Protein AF-A0A5K1AM24-F1 (afdb_monomer)

pLDDT: mean 93.06, std 6.89, range [49.97, 98.0]

Solvent-accessible surface area (backbone atoms only — not comparable to full-atom values): 4753 Å² total; per-residue (Å²): 139,82,46,63,52,76,50,76,58,91,92,48,76,51,79,48,76,61,85,87,79,93,71,86,48,52,87,95,41,72,90,47,87,86,87,84,73,82,51,74,65,56,47,90,80,39,84,85,36,66,84,78,76,66,50,70,72,29,55,52,49,26,54,52,51,64,73,72,110

Radius of gyration: 15.02 Å; Cα contacts (8 Å, |Δi|>4): 48; chains: 1; bounding box: 33×26×34 Å

Mean predicted aligned error: 3.78 Å

Sequence (69 aa):
NDGTAEVQLGQTHVMAFVTAQLVQPYRDRPNEGTLSVFTEFSPMADPSFEPGRPGEASVELARVIDRGL

Nearest PDB structures (foldseek):
  8iqf-assembly1_A  TM=2.361E-01  e=4.703E+00  Homo sapiens

InterPro domains:
  IPR001247 Exoribonuclease, phosphorolytic domain 1 [PF01138] (2-68)
  IPR020568 Ribosomal protein uS5 domain 2-type superfamily [SSF54211] (2-68)
  IPR027408 PNPase/RNase PH 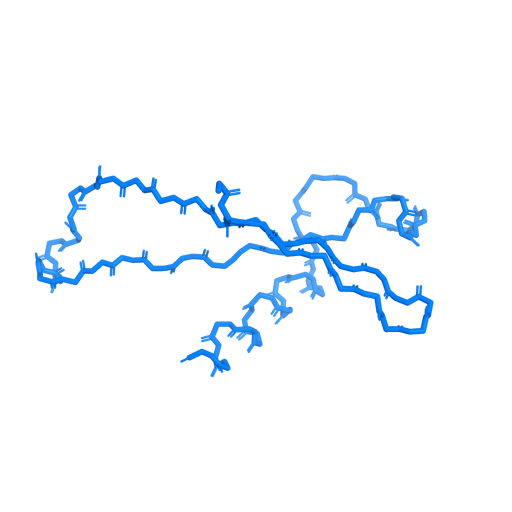domain superfamily [G3DSA:3.30.230.70] (1-69)
  IPR050590 Exosome complex component Rrp42 subfamily [PTHR11097] (2-69)

Structure (mmCIF, N/CA/C/O backbone):
data_AF-A0A5K1AM24-F1
#
_entry.id   AF-A0A5K1AM24-F1
#
loop_
_atom_site.group_PDB
_atom_site.id
_atom_site.type_symbol
_atom_site.label_atom_id
_atom_site.label_alt_id
_atom_site.label_comp_id
_atom_site.label_asym_id
_atom_site.label_entity_id
_atom_site.label_seq_id
_atom_site.pdbx_PDB_ins_code
_atom_site.Cartn_x
_atom_site.Cartn_y
_atom_site.Cartn_z
_atom_site.occupancy
_atom_site.B_iso_or_equiv
_atom_site.auth_seq_id
_atom_site.auth_comp_id
_atom_site.auth_asym_id
_atom_site.auth_atom_id
_atom_site.pdbx_PDB_model_num
ATOM 1 N N . ASN A 1 1 ? 8.460 -13.2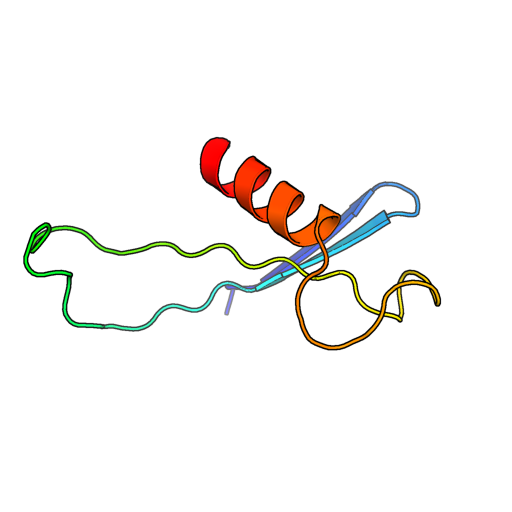21 13.118 1.00 49.97 1 ASN A N 1
ATOM 2 C CA . ASN A 1 1 ? 8.640 -11.761 12.930 1.00 49.97 1 ASN A CA 1
ATOM 3 C C . ASN A 1 1 ? 8.175 -11.476 11.504 1.00 49.97 1 ASN A C 1
ATOM 5 O O . ASN A 1 1 ? 9.003 -11.345 10.616 1.00 49.97 1 ASN A O 1
ATOM 9 N N . ASP A 1 2 ? 6.859 -11.549 11.260 1.00 66.94 2 ASP A N 1
ATOM 10 C CA . ASP A 1 2 ? 6.316 -12.097 9.993 1.00 66.94 2 ASP A CA 1
ATOM 11 C C . ASP A 1 2 ? 5.444 -11.100 9.208 1.00 66.94 2 ASP A C 1
ATOM 13 O O . ASP A 1 2 ? 4.496 -11.480 8.531 1.00 66.94 2 ASP A O 1
ATOM 17 N N . GLY A 1 3 ? 5.739 -9.803 9.315 1.00 88.50 3 GLY A N 1
ATOM 18 C CA . GLY A 1 3 ? 5.010 -8.746 8.606 1.00 88.50 3 GLY A CA 1
ATOM 19 C C . GLY A 1 3 ? 5.492 -8.501 7.177 1.00 88.50 3 GLY A C 1
ATOM 20 O O . GLY A 1 3 ? 5.187 -7.454 6.627 1.00 88.50 3 GLY A O 1
ATOM 21 N N . THR A 1 4 ? 6.295 -9.383 6.586 1.00 95.1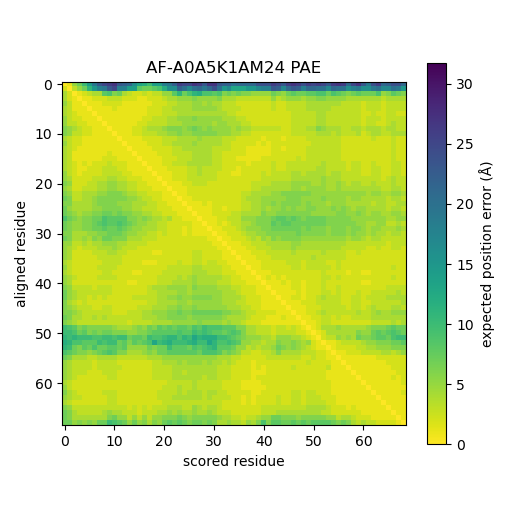9 4 THR A N 1
ATOM 22 C CA . THR A 1 4 ? 6.906 -9.153 5.269 1.00 95.19 4 THR A CA 1
ATOM 23 C C . THR A 1 4 ? 6.666 -10.327 4.341 1.00 95.19 4 THR A C 1
ATOM 25 O O . THR A 1 4 ? 6.770 -11.475 4.769 1.00 95.19 4 THR A O 1
ATOM 28 N N . ALA A 1 5 ? 6.402 -10.047 3.070 1.00 95.12 5 ALA A N 1
ATOM 29 C CA . ALA A 1 5 ? 6.277 -11.057 2.030 1.00 95.12 5 ALA A CA 1
ATOM 30 C C . ALA A 1 5 ? 7.016 -10.612 0.768 1.00 95.12 5 ALA A C 1
ATOM 32 O O . ALA A 1 5 ? 6.985 -9.442 0.395 1.00 95.12 5 ALA A O 1
ATOM 33 N N . GLU A 1 6 ? 7.660 -11.563 0.106 1.00 96.31 6 GLU A N 1
ATOM 34 C CA . GLU A 1 6 ? 8.400 -11.363 -1.135 1.00 96.31 6 GLU A CA 1
ATOM 35 C C . GLU A 1 6 ? 7.875 -12.372 -2.156 1.00 96.31 6 GLU A C 1
ATOM 37 O O . GLU A 1 6 ? 7.750 -13.563 -1.855 1.00 96.31 6 GLU A O 1
ATOM 42 N N . VAL A 1 7 ? 7.482 -11.893 -3.335 1.00 97.19 7 VAL A N 1
ATOM 43 C CA . VAL A 1 7 ? 6.863 -12.720 -4.375 1.00 97.19 7 VAL A CA 1
ATOM 44 C C . VAL A 1 7 ? 7.537 -12.449 -5.709 1.00 97.19 7 VAL A C 1
ATOM 46 O O . VAL A 1 7 ? 7.541 -11.321 -6.202 1.00 97.19 7 VAL A O 1
ATOM 49 N N . GLN A 1 8 ? 8.043 -13.517 -6.324 1.00 98.00 8 GLN A N 1
ATOM 50 C CA . GLN A 1 8 ? 8.580 -13.510 -7.678 1.00 98.00 8 GLN A CA 1
ATOM 51 C C . GLN A 1 8 ? 7.616 -14.237 -8.619 1.00 98.00 8 GLN A C 1
ATOM 53 O O . GLN A 1 8 ? 7.348 -15.427 -8.448 1.00 98.00 8 GLN A O 1
ATOM 58 N N . LEU A 1 9 ? 7.145 -13.543 -9.655 1.00 97.75 9 LEU A N 1
ATOM 59 C CA . LEU A 1 9 ? 6.378 -14.133 -10.749 1.00 97.75 9 LEU A CA 1
ATOM 60 C C . LEU A 1 9 ? 7.087 -13.847 -12.072 1.00 97.75 9 LEU A C 1
ATOM 62 O O . LEU A 1 9 ? 7.025 -12.745 -12.615 1.00 97.75 9 LEU A O 1
ATOM 66 N N . GLY A 1 10 ? 7.789 -14.849 -12.599 1.00 97.62 10 GLY A N 1
ATOM 67 C CA . GLY A 1 10 ? 8.601 -14.671 -13.800 1.00 97.62 10 GLY A CA 1
ATOM 68 C C . GLY A 1 10 ? 9.703 -13.637 -13.566 1.00 97.62 10 GLY A C 1
ATOM 69 O O . GLY A 1 10 ? 10.582 -13.856 -12.739 1.00 97.62 10 GLY A O 1
ATOM 70 N N . GLN A 1 11 ? 9.677 -12.527 -14.306 1.00 96.31 11 GLN A N 1
ATOM 71 C CA . GLN A 1 11 ? 10.634 -11.416 -14.165 1.00 96.31 11 GLN A CA 1
ATOM 72 C C . GLN A 1 11 ? 10.110 -10.275 -13.279 1.00 96.31 11 GLN A C 1
ATOM 74 O O . GLN A 1 11 ? 10.801 -9.281 -13.090 1.00 96.31 11 GLN A O 1
ATOM 79 N N . THR A 1 12 ? 8.903 -10.407 -12.729 1.00 96.75 12 THR A N 1
ATOM 80 C CA . THR A 1 12 ? 8.313 -9.405 -11.843 1.00 96.75 12 THR A CA 1
ATOM 81 C C . THR A 1 12 ? 8.569 -9.780 -10.395 1.00 96.75 12 THR A C 1
ATOM 83 O O . THR A 1 12 ? 8.252 -10.894 -9.973 1.00 96.75 12 THR A O 1
ATOM 86 N N . HIS A 1 13 ? 9.111 -8.827 -9.643 1.00 97.38 13 HIS A N 1
ATOM 87 C CA . HIS A 1 13 ? 9.435 -8.984 -8.238 1.00 97.38 13 HIS A CA 1
ATOM 88 C C . HIS A 1 13 ? 8.689 -7.951 -7.392 1.00 97.38 13 HIS A C 1
ATOM 90 O O . HIS A 1 13 ? 8.710 -6.765 -7.724 1.00 97.38 13 HIS A O 1
ATOM 96 N N . VAL A 1 14 ? 8.030 -8.387 -6.317 1.00 97.00 14 VAL A N 1
ATOM 97 C CA . VAL A 1 14 ? 7.284 -7.511 -5.403 1.00 97.00 14 VAL A CA 1
ATOM 98 C C . VAL A 1 14 ? 7.653 -7.825 -3.961 1.00 97.00 14 VAL A C 1
ATOM 100 O O . VAL A 1 14 ? 7.669 -8.987 -3.556 1.00 97.00 14 VAL A O 1
ATOM 103 N N . MET A 1 15 ? 7.876 -6.771 -3.179 1.00 96.19 15 MET A N 1
ATOM 104 C CA . MET A 1 15 ? 8.088 -6.848 -1.740 1.00 96.19 15 MET A CA 1
ATOM 105 C C . MET A 1 15 ? 6.964 -6.102 -1.019 1.00 96.19 15 MET A C 1
ATOM 107 O O . MET A 1 15 ? 6.643 -4.967 -1.365 1.00 96.19 15 MET A O 1
ATOM 111 N N . ALA A 1 16 ? 6.364 -6.743 -0.022 1.00 95.62 16 ALA A N 1
ATOM 112 C CA . ALA A 1 16 ? 5.293 -6.192 0.792 1.00 95.62 16 ALA A CA 1
ATOM 113 C C . ALA A 1 16 ? 5.695 -6.197 2.266 1.00 95.62 16 ALA A C 1
ATOM 115 O O . ALA A 1 16 ? 6.284 -7.159 2.763 1.00 95.62 16 ALA A O 1
ATOM 116 N N . PHE A 1 17 ? 5.328 -5.129 2.967 1.00 95.50 17 PHE A N 1
ATOM 117 C CA . PHE A 1 17 ? 5.554 -4.965 4.395 1.00 95.50 17 PHE A CA 1
ATOM 118 C C . PHE A 1 17 ? 4.261 -4.502 5.055 1.00 95.50 17 PHE A C 1
ATOM 120 O O . PHE A 1 17 ? 3.583 -3.602 4.563 1.00 95.50 17 PHE A O 1
ATOM 127 N N . VAL A 1 18 ? 3.945 -5.093 6.197 1.00 95.56 18 VAL A N 1
ATOM 128 C CA . VAL A 1 18 ? 2.795 -4.775 7.027 1.00 95.56 18 VAL A CA 1
ATOM 129 C C . VAL A 1 18 ? 3.316 -4.236 8.344 1.00 95.56 18 VAL A C 1
ATOM 131 O O . VAL A 1 18 ? 4.107 -4.873 9.042 1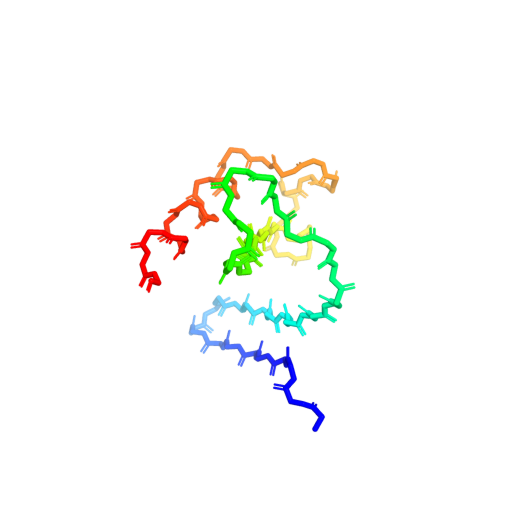.00 95.56 18 VAL A O 1
ATOM 134 N N . THR A 1 19 ? 2.847 -3.045 8.689 1.00 94.19 19 THR A N 1
ATOM 135 C CA . THR A 1 19 ? 3.080 -2.431 9.992 1.00 94.19 19 THR A CA 1
ATOM 136 C C . THR A 1 19 ? 1.736 -2.133 10.638 1.00 94.19 19 THR A C 1
ATOM 138 O O . THR A 1 19 ? 0.735 -1.937 9.950 1.00 94.19 19 THR A O 1
ATOM 141 N N . ALA A 1 20 ? 1.699 -2.139 11.966 1.00 94.00 20 ALA A N 1
ATOM 142 C CA . ALA A 1 20 ? 0.492 -1.860 12.729 1.00 94.00 20 ALA A CA 1
ATOM 143 C C . ALA A 1 20 ? 0.827 -0.941 13.901 1.00 94.00 20 ALA A C 1
ATOM 145 O O . ALA A 1 20 ? 1.892 -1.052 14.512 1.00 94.00 20 ALA A O 1
ATOM 146 N N . GLN A 1 21 ? -0.090 -0.030 14.210 1.00 94.88 21 GLN A N 1
ATOM 147 C CA . GLN A 1 21 ? 0.027 0.905 15.322 1.00 94.88 21 GLN A CA 1
ATOM 148 C C . GLN A 1 21 ? -1.324 1.026 16.022 1.00 94.88 21 GLN A C 1
ATOM 150 O O . GLN A 1 21 ? -2.369 0.997 15.374 1.00 94.88 21 GLN A O 1
ATOM 155 N N . LEU A 1 22 ? -1.303 1.179 17.347 1.00 95.44 22 LEU A N 1
ATOM 156 C CA . LEU A 1 22 ? -2.505 1.511 18.103 1.00 95.44 22 LEU A CA 1
ATOM 157 C C . LEU A 1 22 ? -2.748 3.017 17.995 1.00 95.44 22 LEU A C 1
ATOM 159 O O . LEU A 1 22 ? -1.940 3.816 18.467 1.00 95.44 22 LEU A O 1
ATOM 163 N N . VAL A 1 23 ? -3.867 3.392 17.385 1.00 95.19 23 VAL A N 1
ATOM 164 C CA . VAL A 1 23 ? -4.260 4.787 17.162 1.00 95.19 23 VAL A CA 1
ATOM 165 C C . VAL A 1 23 ? -5.701 5.010 17.607 1.00 95.19 23 VAL A C 1
ATOM 167 O O . VAL A 1 23 ? -6.477 4.061 17.728 1.00 95.19 23 VAL A O 1
ATOM 170 N N . GLN A 1 24 ? -6.067 6.267 17.867 1.00 96.31 24 GLN A N 1
ATOM 171 C CA . GLN A 1 24 ? -7.459 6.610 18.144 1.00 96.31 24 GLN A CA 1
ATOM 172 C C . GLN A 1 24 ? -8.293 6.425 16.864 1.00 96.31 24 GLN A C 1
ATOM 174 O O . GLN A 1 24 ? -7.915 6.985 15.832 1.00 96.31 24 GLN A O 1
ATOM 179 N N . PRO A 1 25 ? -9.410 5.675 16.909 1.00 96.00 25 PRO A N 1
ATOM 180 C CA . PRO A 1 25 ? -10.270 5.499 15.747 1.00 96.00 25 PRO A CA 1
ATOM 181 C C . PRO A 1 25 ? -10.942 6.818 15.355 1.00 96.00 25 PRO A C 1
ATOM 183 O O . PRO A 1 25 ? -11.073 7.746 16.165 1.00 96.00 25 PRO A O 1
ATOM 186 N N . TYR A 1 26 ? -11.397 6.900 14.106 1.00 95.69 26 TYR A N 1
ATOM 187 C CA . TYR A 1 26 ? -12.150 8.058 13.641 1.00 95.69 26 TYR A CA 1
ATOM 188 C C . TYR A 1 26 ? -13.459 8.217 14.425 1.00 95.69 26 TYR A C 1
ATOM 190 O O . TYR A 1 26 ? -14.100 7.243 14.820 1.00 95.69 26 TYR A O 1
ATOM 198 N N . ARG A 1 27 ? -13.867 9.470 14.666 1.00 96.25 27 ARG A N 1
ATOM 199 C CA . ARG A 1 27 ? -15.033 9.785 15.514 1.00 96.25 27 ARG A CA 1
ATOM 200 C C . ARG A 1 27 ? -16.344 9.232 14.963 1.00 96.25 27 ARG A C 1
ATOM 202 O O . ARG A 1 27 ? -17.230 8.899 15.740 1.00 96.25 27 ARG A O 1
ATOM 209 N N . ASP A 1 28 ? -16.468 9.169 13.646 1.00 97.38 28 ASP A N 1
ATOM 210 C CA . ASP A 1 28 ? -17.611 8.607 12.932 1.00 97.38 28 ASP A CA 1
ATOM 211 C C . ASP A 1 28 ? -17.609 7.070 12.925 1.00 97.38 28 ASP A C 1
ATOM 213 O O . ASP A 1 28 ? -18.663 6.471 12.723 1.00 97.38 28 ASP A O 1
ATOM 217 N N . ARG A 1 29 ? -16.464 6.428 13.211 1.00 96.19 29 ARG A N 1
ATOM 218 C CA . ARG A 1 29 ? -16.300 4.966 13.262 1.00 96.19 29 ARG A CA 1
ATOM 219 C C . ARG A 1 29 ? -15.518 4.498 14.502 1.00 96.19 29 ARG A C 1
ATOM 221 O O . ARG A 1 29 ? -14.436 3.926 14.381 1.00 96.19 29 ARG A O 1
ATOM 228 N N . PRO A 1 30 ? -16.050 4.700 15.719 1.00 96.00 30 PRO A N 1
ATOM 229 C CA . PRO A 1 30 ? -15.297 4.514 16.964 1.00 96.00 30 PRO A CA 1
ATOM 230 C C . PRO A 1 30 ? -14.942 3.055 17.297 1.00 96.00 30 PRO A C 1
ATOM 232 O O . PRO A 1 30 ? -14.114 2.826 18.174 1.00 96.00 30 PRO A O 1
ATOM 235 N N . ASN A 1 31 ? -15.560 2.079 16.626 1.00 96.75 31 ASN A N 1
ATOM 236 C CA . ASN A 1 31 ? -15.349 0.646 16.861 1.00 96.75 31 ASN A CA 1
ATOM 237 C C . ASN A 1 31 ? -14.616 -0.048 15.697 1.00 96.75 31 ASN A C 1
ATOM 239 O O . ASN A 1 31 ? -14.578 -1.275 15.653 1.00 96.75 31 ASN A O 1
ATOM 243 N N . GLU A 1 32 ? -14.065 0.714 14.747 1.00 95.94 32 GLU A N 1
ATOM 244 C CA . GLU A 1 32 ? -13.369 0.187 13.569 1.00 95.94 32 GLU A CA 1
ATOM 245 C C . GLU A 1 32 ? -11.902 0.633 13.545 1.00 95.94 32 GLU A C 1
ATOM 247 O O . GLU A 1 32 ? -11.557 1.745 13.947 1.00 95.94 32 GLU A O 1
ATOM 252 N N . GLY A 1 33 ? -11.034 -0.252 13.051 1.00 94.25 33 GLY A N 1
ATOM 253 C CA . GLY A 1 33 ? -9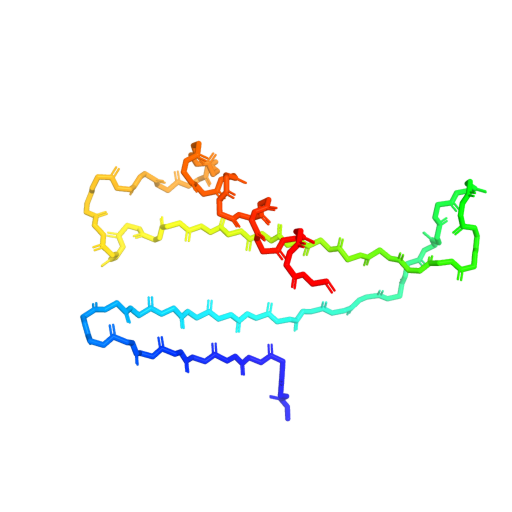.668 0.099 12.673 1.00 94.25 33 GLY A CA 1
ATOM 254 C C . GLY A 1 33 ? -9.615 0.727 11.279 1.00 94.25 33 GLY A C 1
ATOM 255 O O . GLY A 1 33 ? -10.614 0.810 10.569 1.00 94.25 33 GLY A O 1
ATOM 256 N N . THR A 1 34 ? -8.427 1.153 10.864 1.00 93.88 34 THR A N 1
ATOM 257 C CA . THR A 1 34 ? -8.179 1.621 9.495 1.00 93.88 34 THR A CA 1
ATOM 258 C C . THR A 1 34 ? -7.088 0.771 8.869 1.00 93.88 34 THR A C 1
ATOM 260 O O . THR A 1 34 ? -6.084 0.475 9.516 1.00 93.88 34 THR A O 1
ATOM 263 N N . LEU A 1 35 ? -7.295 0.394 7.612 1.00 93.56 35 LEU A N 1
ATOM 264 C CA . LEU A 1 35 ? -6.290 -0.215 6.757 1.00 93.56 35 LEU A CA 1
ATOM 265 C C . LEU A 1 35 ? -5.933 0.794 5.669 1.00 93.56 35 LEU A C 1
ATOM 267 O O . LEU A 1 35 ? -6.821 1.398 5.074 1.00 93.56 35 LEU A O 1
ATOM 271 N N . SER A 1 36 ? -4.640 0.963 5.423 1.00 92.81 36 SER A N 1
ATOM 272 C CA . SER A 1 36 ? -4.142 1.800 4.337 1.00 92.81 36 SER A CA 1
ATOM 273 C C . SER A 1 36 ? -3.153 0.993 3.516 1.00 92.81 36 SER A C 1
ATOM 275 O O . SER A 1 36 ? -2.180 0.468 4.059 1.00 92.81 36 SER A O 1
ATOM 277 N N . VAL A 1 37 ? -3.395 0.916 2.210 1.00 94.12 37 VAL A N 1
ATOM 278 C CA . VAL A 1 37 ? -2.497 0.271 1.252 1.00 94.12 37 VAL A CA 1
ATOM 279 C C . VAL A 1 37 ? -1.712 1.345 0.514 1.00 94.12 37 VAL A C 1
ATOM 281 O O . VAL A 1 37 ? -2.283 2.273 -0.058 1.00 94.12 37 VAL A O 1
ATOM 284 N N . PHE A 1 38 ? -0.392 1.198 0.510 1.00 92.12 38 PHE A N 1
ATOM 285 C CA . PHE A 1 38 ? 0.512 2.050 -0.247 1.00 92.12 38 PHE A CA 1
ATOM 286 C C . PHE A 1 38 ? 1.312 1.183 -1.199 1.00 92.12 38 PHE A C 1
ATOM 288 O O . PHE A 1 38 ? 1.820 0.129 -0.818 1.00 92.12 38 PHE A O 1
ATOM 295 N N . THR A 1 39 ? 1.438 1.647 -2.431 1.00 94.56 39 THR A N 1
ATOM 296 C CA . THR A 1 39 ? 2.283 1.019 -3.436 1.00 94.56 39 THR A CA 1
ATOM 297 C C . THR A 1 39 ? 3.260 2.048 -3.969 1.00 94.56 39 THR A C 1
ATOM 299 O O . THR A 1 39 ? 2.991 3.256 -3.993 1.00 94.56 39 THR A O 1
ATOM 302 N N . GLU A 1 40 ? 4.399 1.563 -4.433 1.00 94.06 40 GLU A N 1
ATOM 303 C CA . GLU A 1 40 ? 5.391 2.353 -5.140 1.00 94.06 40 GLU A CA 1
ATOM 304 C C . GLU A 1 40 ? 6.050 1.498 -6.216 1.00 94.06 40 GLU A C 1
ATOM 306 O O . GLU A 1 40 ? 6.101 0.270 -6.114 1.00 94.06 40 GLU A O 1
ATOM 311 N N . PHE A 1 41 ? 6.564 2.161 -7.246 1.00 94.62 41 PHE A N 1
ATOM 312 C CA . PHE A 1 41 ? 7.442 1.533 -8.217 1.00 94.62 41 PHE A CA 1
ATOM 313 C C . PHE A 1 41 ? 8.849 2.067 -7.992 1.00 94.62 41 PHE A C 1
ATOM 315 O O . PHE A 1 41 ? 9.111 3.252 -8.184 1.00 94.62 41 PHE A O 1
ATOM 322 N N . SER A 1 42 ? 9.739 1.194 -7.525 1.00 92.69 42 SER A N 1
ATOM 323 C CA . SER A 1 42 ? 11.125 1.565 -7.252 1.00 92.69 42 SER A CA 1
ATOM 324 C C . SER A 1 42 ? 11.866 1.869 -8.560 1.00 92.69 42 SER A C 1
ATOM 326 O O . SER A 1 42 ? 11.744 1.080 -9.500 1.00 92.69 42 SER A O 1
ATOM 328 N N . PRO A 1 43 ? 12.726 2.905 -8.614 1.00 93.19 43 PRO A N 1
ATOM 329 C CA . PRO A 1 43 ? 13.638 3.129 -9.741 1.00 93.19 43 PRO A CA 1
ATOM 330 C C . PRO A 1 43 ? 14.563 1.933 -10.039 1.00 93.19 43 PRO A C 1
ATOM 332 O O . PRO A 1 43 ? 15.147 1.845 -11.114 1.00 93.19 43 PRO A O 1
ATOM 335 N N . MET A 1 44 ? 14.708 0.990 -9.095 1.00 93.75 44 MET A N 1
ATOM 336 C CA . MET A 1 44 ? 15.417 -0.276 -9.317 1.00 93.75 44 MET A CA 1
ATOM 337 C C . MET A 1 44 ? 14.689 -1.218 -10.286 1.00 93.75 44 MET A C 1
ATOM 339 O O . MET A 1 44 ? 15.326 -2.104 -10.850 1.00 93.75 44 MET A O 1
ATOM 343 N N . ALA A 1 45 ? 13.371 -1.069 -10.445 1.00 93.62 45 ALA A N 1
ATOM 344 C CA . ALA A 1 45 ? 12.567 -1.884 -11.349 1.00 93.62 45 ALA A CA 1
ATOM 345 C C . ALA A 1 45 ? 12.603 -1.351 -12.789 1.00 93.62 45 ALA A C 1
ATOM 347 O O . ALA A 1 45 ? 12.628 -2.147 -13.724 1.00 93.62 45 ALA A O 1
ATOM 348 N N . ASP A 1 46 ? 12.627 -0.026 -12.965 1.00 93.75 46 ASP A N 1
ATOM 349 C CA . ASP A 1 46 ? 12.747 0.637 -14.266 1.00 93.75 46 ASP A CA 1
ATOM 350 C C . ASP A 1 46 ? 13.256 2.086 -14.081 1.00 93.75 46 ASP A C 1
ATOM 352 O O . ASP A 1 46 ? 12.759 2.787 -13.194 1.00 93.75 46 ASP A O 1
ATOM 356 N N . PRO A 1 47 ? 14.209 2.577 -14.900 1.00 92.25 47 PRO A N 1
ATOM 357 C CA . PRO A 1 47 ? 14.735 3.943 -14.794 1.00 92.25 47 PRO A CA 1
ATOM 358 C C . PRO A 1 47 ? 13.706 5.049 -15.082 1.00 92.25 47 PRO A C 1
ATOM 360 O O . PRO A 1 47 ? 13.965 6.205 -14.758 1.00 92.25 47 PRO A O 1
ATOM 363 N N . SER A 1 48 ? 12.566 4.731 -15.703 1.00 91.69 48 SER A N 1
ATOM 364 C CA . SER A 1 48 ? 11.464 5.678 -15.911 1.00 91.69 48 SER A CA 1
ATOM 365 C C . SER A 1 48 ? 10.640 5.936 -14.645 1.00 91.69 48 SER A C 1
ATOM 367 O O . SER A 1 48 ? 9.869 6.895 -14.606 1.00 91.69 48 SER A O 1
ATOM 369 N N . PHE A 1 49 ? 10.789 5.110 -13.605 1.00 92.44 49 PHE A N 1
ATOM 370 C CA . PHE A 1 49 ? 10.134 5.336 -12.324 1.00 92.44 49 PHE A CA 1
ATOM 371 C C . PHE A 1 49 ? 10.892 6.388 -11.517 1.00 92.44 49 PHE A C 1
ATOM 373 O O . PHE A 1 49 ? 12.010 6.166 -11.054 1.00 92.44 49 PHE A O 1
ATOM 380 N N . GLU A 1 50 ? 10.268 7.552 -11.347 1.00 87.88 50 GLU A N 1
ATOM 381 C CA . GLU A 1 50 ? 10.825 8.638 -10.547 1.00 87.88 50 GLU A CA 1
ATOM 382 C C . GLU A 1 50 ? 10.600 8.395 -9.044 1.00 87.88 50 GLU A C 1
ATOM 384 O O . GLU A 1 50 ? 9.503 8.003 -8.633 1.00 87.88 50 GLU A O 1
ATOM 389 N N . PRO A 1 51 ? 11.610 8.648 -8.193 1.00 86.19 51 PRO A N 1
ATOM 390 C CA . PRO A 1 51 ? 11.450 8.539 -6.752 1.00 86.19 51 PRO A CA 1
ATOM 391 C C . PRO A 1 51 ? 10.540 9.648 -6.207 1.00 86.19 51 PRO A C 1
ATOM 393 O O . PRO A 1 51 ? 10.545 10.782 -6.686 1.00 86.19 51 PRO A O 1
ATOM 396 N N . GLY A 1 52 ? 9.823 9.349 -5.12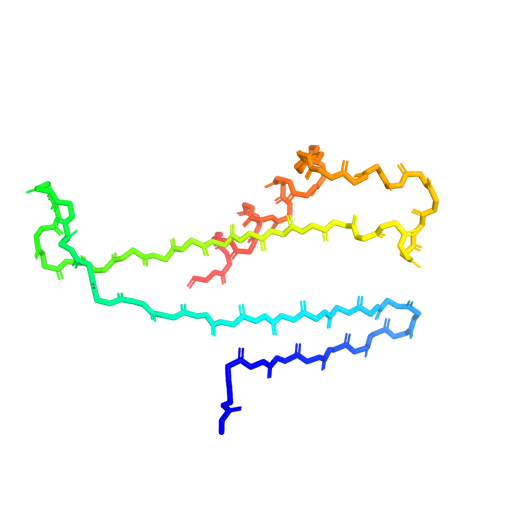5 1.00 86.38 52 GLY A N 1
ATOM 397 C CA . GLY A 1 52 ? 9.022 10.331 -4.399 1.00 86.38 52 GLY A CA 1
ATOM 398 C C . GLY A 1 52 ? 7.527 10.063 -4.500 1.00 86.38 52 GLY A C 1
ATOM 399 O O . GLY A 1 52 ? 7.052 9.021 -4.056 1.00 86.38 52 GLY A O 1
ATOM 400 N N . ARG A 1 53 ? 6.753 11.044 -4.986 1.00 82.00 53 ARG A N 1
ATOM 401 C CA . ARG A 1 53 ? 5.287 10.949 -4.970 1.00 82.00 53 ARG A CA 1
ATOM 402 C C . ARG A 1 53 ? 4.825 9.783 -5.858 1.00 82.00 53 ARG A C 1
ATOM 404 O O . ARG A 1 53 ? 5.249 9.726 -7.009 1.00 82.00 53 ARG A O 1
ATOM 411 N N . PRO A 1 54 ? 3.900 8.926 -5.387 1.00 84.81 54 PRO 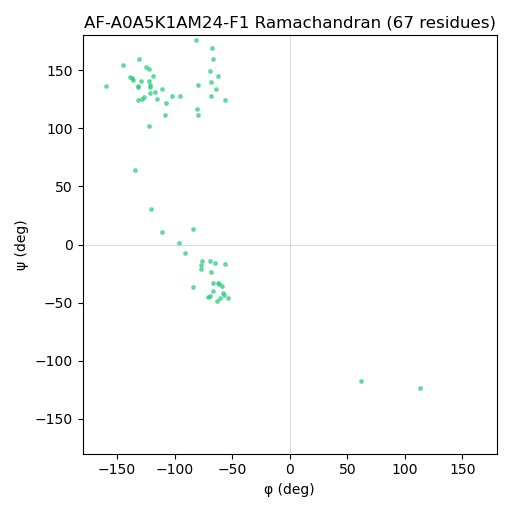A N 1
ATOM 412 C CA . PRO A 1 54 ? 3.349 7.862 -6.214 1.00 84.81 54 PRO A CA 1
ATOM 413 C C . PRO A 1 54 ? 2.740 8.417 -7.505 1.00 84.81 54 PRO A C 1
ATOM 415 O O . PRO A 1 54 ? 1.861 9.285 -7.464 1.00 84.81 54 PRO A O 1
ATOM 418 N N . GLY A 1 55 ? 3.213 7.907 -8.643 1.00 88.75 55 GLY A N 1
ATOM 419 C CA . GLY A 1 55 ? 2.612 8.169 -9.947 1.00 88.75 55 GLY A CA 1
ATOM 420 C C . GLY A 1 55 ? 1.227 7.528 -10.081 1.00 88.75 55 GLY A C 1
ATOM 421 O O . GLY A 1 55 ? 0.831 6.690 -9.268 1.00 88.75 55 GLY A O 1
ATOM 422 N N . GLU A 1 56 ? 0.497 7.896 -11.135 1.00 93.19 56 GLU A N 1
ATOM 423 C CA . GLU A 1 56 ? -0.884 7.448 -11.379 1.00 93.19 56 GLU A CA 1
ATOM 424 C C . GLU A 1 56 ? -1.029 5.921 -11.359 1.00 93.19 56 GLU A C 1
ATOM 426 O O . GLU A 1 56 ? -1.889 5.395 -10.659 1.00 93.19 56 GLU A O 1
ATOM 431 N N . ALA A 1 57 ? -0.131 5.199 -12.035 1.00 93.06 57 ALA A N 1
ATOM 432 C CA . ALA A 1 57 ? -0.162 3.738 -12.078 1.00 93.06 57 ALA A CA 1
ATOM 433 C C . ALA A 1 57 ? 0.005 3.093 -10.690 1.00 93.06 57 ALA A C 1
ATOM 435 O O . ALA A 1 57 ? -0.612 2.067 -10.410 1.00 93.06 57 ALA A O 1
ATOM 436 N N . SER A 1 58 ? 0.796 3.707 -9.804 1.00 94.12 58 SER A N 1
ATOM 437 C CA . SER A 1 58 ? 0.915 3.228 -8.429 1.00 94.12 58 SER A CA 1
ATOM 438 C C . SER A 1 58 ? -0.371 3.498 -7.646 1.00 94.12 58 SER A C 1
ATOM 440 O O . SER A 1 58 ? -0.902 2.608 -6.995 1.00 94.12 58 SER A O 1
ATOM 442 N N . VAL A 1 59 ? -0.939 4.702 -7.764 1.00 94.00 59 VAL A N 1
ATOM 443 C CA . VAL A 1 59 ? -2.215 5.034 -7.107 1.00 94.00 59 VAL A CA 1
ATOM 444 C C . VAL A 1 59 ? -3.331 4.079 -7.543 1.00 94.00 59 VAL A C 1
ATOM 446 O O . VAL A 1 59 ? -4.104 3.614 -6.706 1.00 94.00 59 VAL A O 1
ATOM 449 N N . GLU A 1 60 ? -3.403 3.748 -8.831 1.00 95.88 60 GLU A N 1
ATOM 450 C CA . GLU A 1 60 ? -4.375 2.782 -9.342 1.00 95.88 60 GLU A CA 1
ATOM 451 C C . GLU A 1 60 ? -4.123 1.363 -8.826 1.00 95.88 60 GLU A C 1
ATOM 453 O O . GLU A 1 60 ? -5.076 0.682 -8.442 1.00 95.88 60 GLU A O 1
ATOM 458 N N . LEU A 1 61 ? -2.865 0.924 -8.730 1.00 95.94 61 LEU A N 1
ATOM 459 C CA . LEU A 1 61 ? -2.535 -0.379 -8.150 1.00 95.94 61 LEU A CA 1
ATOM 460 C C . LEU A 1 61 ? -2.987 -0.477 -6.686 1.00 95.94 61 LEU A C 1
ATOM 462 O O . LEU A 1 61 ? -3.647 -1.452 -6.322 1.00 95.94 61 LEU A O 1
ATOM 466 N N . ALA A 1 62 ? -2.722 0.547 -5.869 1.00 95.88 62 ALA A N 1
ATOM 467 C CA . ALA A 1 62 ? -3.199 0.600 -4.487 1.00 95.88 62 ALA A CA 1
ATOM 468 C C . ALA A 1 62 ? -4.732 0.485 -4.405 1.00 95.88 62 ALA A C 1
ATOM 470 O O . ALA A 1 62 ? -5.246 -0.290 -3.603 1.00 95.88 62 ALA A O 1
ATOM 471 N N . ARG A 1 63 ? -5.474 1.179 -5.283 1.00 95.38 63 ARG A N 1
ATOM 472 C CA . ARG A 1 63 ? -6.949 1.094 -5.352 1.00 95.38 63 ARG A CA 1
ATOM 473 C C . ARG A 1 63 ? -7.460 -0.271 -5.797 1.00 95.38 63 ARG A C 1
ATOM 475 O O . ARG A 1 63 ? -8.571 -0.659 -5.442 1.00 95.38 63 ARG A O 1
ATOM 482 N N . VAL A 1 64 ? -6.730 -0.972 -6.661 1.00 97.19 64 VAL A N 1
ATOM 483 C CA . VAL A 1 64 ? -7.095 -2.335 -7.076 1.00 97.19 64 VAL A CA 1
ATOM 484 C C . VAL A 1 64 ? -6.923 -3.300 -5.909 1.00 97.19 64 VAL A C 1
ATOM 486 O O . VAL A 1 64 ? -7.824 -4.097 -5.668 1.00 97.19 64 VAL A O 1
ATOM 489 N N . ILE A 1 65 ? -5.818 -3.192 -5.169 1.00 96.12 65 ILE A N 1
ATOM 490 C CA . ILE A 1 65 ? -5.568 -4.024 -3.986 1.00 96.12 65 ILE A CA 1
ATOM 491 C C . ILE A 1 65 ? -6.625 -3.748 -2.915 1.00 96.12 65 ILE A C 1
ATOM 493 O O . ILE A 1 65 ? -7.241 -4.688 -2.433 1.00 96.12 65 ILE A O 1
ATOM 497 N N . ASP A 1 66 ? -6.892 -2.477 -2.607 1.00 94.50 66 ASP A N 1
ATOM 498 C CA . ASP A 1 66 ? -7.871 -2.074 -1.588 1.00 94.50 66 ASP A CA 1
ATOM 499 C C . ASP A 1 66 ? -9.288 -2.598 -1.883 1.00 94.50 66 ASP A C 1
ATOM 501 O O . ASP A 1 66 ? -9.999 -3.014 -0.980 1.00 94.50 66 ASP A O 1
ATOM 505 N N . ARG A 1 67 ? -9.685 -2.661 -3.162 1.00 94.94 67 ARG A N 1
ATOM 506 C CA . ARG A 1 67 ? -10.971 -3.251 -3.585 1.00 94.94 67 ARG A CA 1
ATOM 507 C C . ARG A 1 67 ? -10.992 -4.781 -3.591 1.00 94.94 67 ARG A C 1
ATOM 509 O O . ARG A 1 67 ? -12.072 -5.360 -3.679 1.00 94.94 67 ARG A O 1
ATOM 516 N N . GL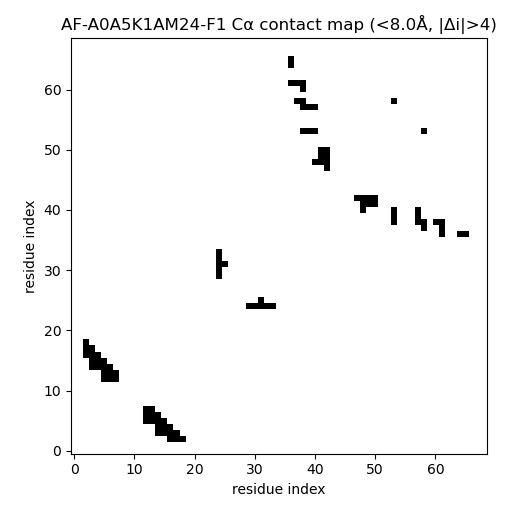Y A 1 68 ? -9.824 -5.415 -3.643 1.00 94.56 68 GLY A N 1
ATOM 517 C CA . GLY A 1 68 ? -9.675 -6.869 -3.719 1.00 94.56 68 GLY A CA 1
ATOM 518 C C . GLY A 1 68 ? -9.560 -7.555 -2.357 1.00 94.56 68 GLY A C 1
ATOM 519 O O . GLY A 1 68 ? -9.546 -8.786 -2.318 1.00 94.56 68 GLY A O 1
ATOM 520 N N . LEU A 1 69 ? -9.455 -6.773 -1.280 1.00 89.75 69 LEU A N 1
ATOM 521 C CA . LEU A 1 69 ? -9.445 -7.216 0.114 1.00 89.75 69 LEU A CA 1
ATOM 522 C C . LEU A 1 69 ? -10.849 -7.109 0.721 1.00 89.75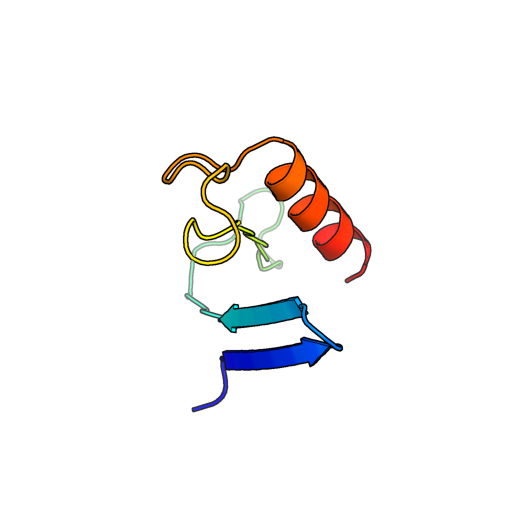 69 LEU A C 1
ATOM 524 O O . LEU A 1 69 ? -11.193 -8.018 1.510 1.00 89.75 69 LEU A O 1
#

Secondary structure (DSSP, 8-state):
---EEEEEETTEEEEEE------PPPTT-TT-----------TTT-TT--SSSPPHHHHHHHHHHHHH-

Organism: NCBI:txid210225

Foldseek 3Di:
DDQKDWDDDPPDIDIGGDDDDDDQDDPVCRPDDDDFFFFADDCVSPVPGDPDDHDPVRVVVRVVVVVVD